Protein AF-A0A1T3W2A0-F1 (afdb_monomer)

Mean predicted aligned error: 4.75 Å

Organism: NCBI:txid1801

InterPro domains:
  IPR036271 Tetracyclin repressor-like, C-terminal domain superfamily [SSF48498] (3-117)

Solvent-accessible surface area (backbone atoms only — not comparable to full-atom values): 6534 Å² total; per-residue (Å²): 126,64,52,42,55,52,46,8,52,54,48,32,51,53,51,50,55,50,64,32,82,89,56,47,60,92,48,54,67,58,37,47,53,51,53,52,62,35,59,48,71,87,82,12,61,51,55,53,52,30,54,54,44,14,50,58,45,44,56,37,32,75,70,66,60,40,59,77,61,64,32,60,60,43,21,46,53,52,49,52,52,54,49,45,47,61,49,51,66,85,55,98,62,57,78,87,39,60,66,56,36,24,51,48,27,41,69,59,45,26,56,68,64,49,50,61,73,81,128

pLDDT: mean 87.04, std 8.46, range [41.84, 96.25]

Radius of gyration: 14.58 Å; Cα contacts (8 Å, |Δi|>4): 116; chains: 1; bounding box: 35×35×42 Å

Sequence (119 aa):
SDPREQVAEAFALCIDVVRQPPFHHVSAARRAELVAAFAEGAPSPLERGRDFIAEAIRVQAQRGEIPAADPRQQADALMHVIIGFYVTPTSPVNLADGDEVRAFARRYLSPILLSPATE

Secondary structure (DSSP, 8-state):
--HHHHHHHHHHHHHHHHHSTTT--S-HHHHHHHHHHHH-STT-HHHHHHHHHHHHHHHHHHTTSS----HHHHHHHHHHHHHHHHH----SS-TT-HHHHHHHIIIIIHHHHHS----

Nearest PDB structures (foldseek):
  3bqz-assembly1_A  TM=6.957E-01  e=6.308E-01  Staphylococcus aureus
  3br6-assembly1_A  TM=6.297E-01  e=8.656E-01  Staphylococcus aureus
  3bti-assembly2_E  TM=5.354E-01  e=5.109E-01  Staphylococcus aureus subsp. aureus Mu50
  1qvu-assembly2_D  TM=5.381E-01  e=1.014E+00  Staphylococcus aureus
  3br2-assembly1_B  TM=5.792E-01  e=1.630E+00  Staphylococcus aureus

Foldseek 3Di:
DQVLLVQLVVQLVLLVVCCDPPNNDPDLVVNVVVVVQQVDDVVGVLNVQLVVQLVVVVVCVVVVNFPDDRSSVLSVVSSVVSSCCNSPVPDPFPSVDSVSSSVCSSVPVCCVSRPDPDD

Structure (mmCIF, N/CA/C/O backbone):
data_AF-A0A1T3W2A0-F1
#
_entry.id   AF-A0A1T3W2A0-F1
#
loop_
_atom_site.group_PDB
_atom_site.id
_atom_site.type_symbol
_atom_site.label_atom_id
_atom_site.label_alt_id
_atom_site.label_comp_id
_atom_site.label_asym_id
_atom_site.label_entity_id
_atom_site.label_seq_id
_atom_site.pdbx_PDB_ins_code
_atom_site.Cartn_x
_atom_site.Cartn_y
_atom_site.Cartn_z
_atom_site.occupancy
_atom_site.B_iso_or_equiv
_atom_site.auth_seq_id
_atom_site.auth_comp_id
_atom_site.auth_asym_id
_atom_site.auth_atom_id
_atom_site.pdbx_PDB_model_num
ATOM 1 N N . SER A 1 1 ? -18.420 1.787 6.780 1.00 63.03 1 SER A N 1
ATOM 2 C CA . SER A 1 1 ? -18.018 0.598 5.993 1.00 63.03 1 SER A CA 1
ATOM 3 C C . SER A 1 1 ? -17.091 -0.248 6.855 1.00 63.03 1 SER A C 1
ATOM 5 O O . SER A 1 1 ? -16.487 0.335 7.745 1.00 63.03 1 SER A O 1
ATOM 7 N N . ASP A 1 2 ? -16.964 -1.567 6.660 1.00 84.31 2 ASP A N 1
ATOM 8 C CA . ASP A 1 2 ? -15.988 -2.372 7.429 1.00 84.31 2 ASP A CA 1
ATOM 9 C C . ASP A 1 2 ? -14.559 -1.856 7.149 1.00 84.31 2 ASP A C 1
ATOM 11 O O . ASP A 1 2 ? -14.143 -1.846 5.991 1.00 84.31 2 ASP A O 1
ATOM 15 N N . PRO A 1 3 ? -13.797 -1.396 8.154 1.00 79.88 3 PRO A N 1
ATOM 16 C CA . PRO A 1 3 ? -12.462 -0.848 7.929 1.00 79.88 3 PRO A CA 1
ATOM 17 C C . PRO A 1 3 ? -11.447 -1.861 7.399 1.00 79.88 3 PRO A C 1
ATOM 19 O O . PRO A 1 3 ? -10.511 -1.481 6.696 1.00 79.88 3 PRO A O 1
ATOM 22 N N . ARG A 1 4 ? -11.622 -3.159 7.686 1.00 84.44 4 ARG A N 1
ATOM 23 C CA . ARG A 1 4 ? -10.764 -4.194 7.086 1.00 84.44 4 ARG A CA 1
ATOM 24 C C . ARG A 1 4 ? -10.984 -4.264 5.582 1.00 84.44 4 ARG A C 1
ATOM 26 O O . ARG A 1 4 ? -10.023 -4.422 4.836 1.00 84.44 4 ARG A O 1
ATOM 33 N N . GLU A 1 5 ? -12.233 -4.101 5.152 1.00 87.75 5 GLU A N 1
ATOM 34 C CA . GLU A 1 5 ? -12.584 -4.006 3.737 1.00 87.75 5 GLU A CA 1
ATOM 35 C C . GLU A 1 5 ? -11.977 -2.755 3.103 1.00 87.75 5 GLU A C 1
ATOM 37 O O . GLU A 1 5 ? -11.385 -2.834 2.036 1.00 87.75 5 GLU A O 1
ATOM 42 N N . GLN A 1 6 ? -12.037 -1.612 3.792 1.00 82.75 6 GLN A N 1
ATOM 43 C CA . GLN A 1 6 ? -11.437 -0.368 3.296 1.00 82.75 6 GLN A CA 1
ATOM 44 C C . GLN A 1 6 ? -9.924 -0.510 3.073 1.00 82.75 6 GLN A C 1
ATOM 46 O O . GLN A 1 6 ? -9.416 -0.095 2.033 1.00 82.75 6 GLN A O 1
ATOM 51 N N . VAL A 1 7 ? -9.206 -1.143 4.010 1.00 84.44 7 VAL A N 1
ATOM 52 C CA . VAL A 1 7 ? -7.777 -1.460 3.845 1.00 84.44 7 VAL A CA 1
ATOM 53 C C . VAL A 1 7 ? -7.551 -2.399 2.660 1.00 84.44 7 VAL A C 1
ATOM 55 O O . VAL A 1 7 ? -6.618 -2.187 1.887 1.00 84.44 7 VAL A O 1
ATOM 58 N N . ALA A 1 8 ? -8.391 -3.425 2.506 1.00 90.62 8 ALA A N 1
ATOM 59 C CA . ALA A 1 8 ? -8.264 -4.386 1.419 1.00 90.62 8 ALA A CA 1
ATOM 60 C C . ALA A 1 8 ? -8.458 -3.738 0.041 1.00 90.62 8 ALA A C 1
ATOM 62 O O . ALA A 1 8 ? -7.645 -3.963 -0.853 1.00 90.62 8 ALA A O 1
ATOM 63 N N . GLU A 1 9 ? -9.476 -2.890 -0.107 1.00 90.00 9 GLU A N 1
ATOM 64 C CA . GLU A 1 9 ? -9.740 -2.157 -1.347 1.00 90.00 9 GLU A CA 1
ATOM 65 C C . GLU A 1 9 ? -8.643 -1.137 -1.658 1.00 90.00 9 GLU A C 1
ATOM 67 O O . GLU A 1 9 ? -8.161 -1.073 -2.788 1.00 90.00 9 GLU A O 1
ATOM 72 N N . ALA A 1 10 ? -8.192 -0.370 -0.658 1.00 85.50 10 ALA A N 1
ATOM 73 C CA . ALA A 1 10 ? -7.112 0.595 -0.846 1.00 85.50 10 ALA A CA 1
ATOM 74 C C . ALA A 1 10 ? -5.811 -0.097 -1.278 1.00 85.50 10 ALA A C 1
ATOM 76 O O . ALA A 1 10 ? -5.148 0.348 -2.214 1.00 85.50 10 ALA A O 1
ATOM 77 N N . PHE A 1 11 ? -5.468 -1.217 -0.638 1.00 90.19 11 PHE A N 1
ATOM 78 C CA . PHE A 1 11 ? -4.294 -1.996 -1.008 1.00 90.19 11 PHE A CA 1
ATOM 79 C C . PHE A 1 11 ? -4.413 -2.570 -2.424 1.00 90.19 11 PHE A C 1
ATOM 81 O O . PHE A 1 11 ? -3.479 -2.431 -3.213 1.00 90.19 11 PHE A O 1
ATOM 88 N N . ALA A 1 12 ? -5.558 -3.163 -2.773 1.00 92.69 12 ALA A N 1
ATOM 89 C CA . ALA A 1 12 ? -5.791 -3.707 -4.109 1.00 92.69 12 ALA A CA 1
ATOM 90 C C 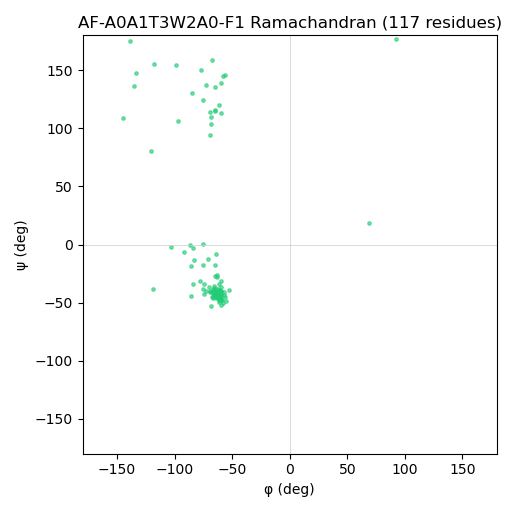. ALA A 1 12 ? 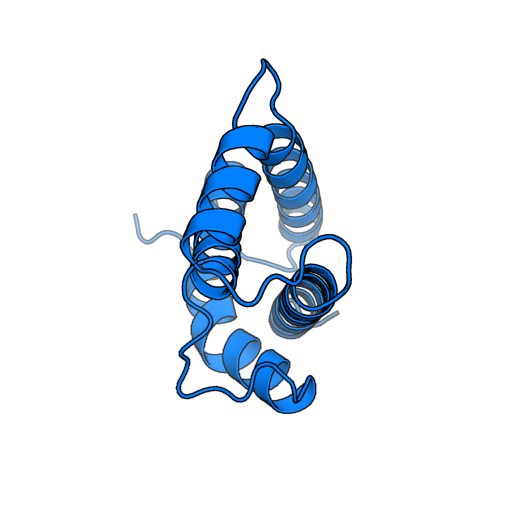-5.690 -2.632 -5.197 1.00 92.69 12 ALA A C 1
ATOM 92 O O . ALA A 1 12 ? -5.048 -2.863 -6.221 1.00 92.69 12 ALA A O 1
ATOM 93 N N . LEU A 1 13 ? -6.234 -1.438 -4.944 1.00 91.12 13 LEU A N 1
ATOM 94 C CA . LEU A 1 13 ? -6.097 -0.292 -5.839 1.00 91.12 13 LEU A CA 1
ATOM 95 C C . LEU A 1 13 ? -4.628 0.108 -6.026 1.00 91.12 13 LEU A C 1
ATOM 97 O O . LEU A 1 13 ? -4.188 0.315 -7.153 1.00 91.12 13 LEU A O 1
ATOM 101 N N . CYS A 1 14 ? -3.846 0.189 -4.946 1.00 89.62 14 CYS A N 1
ATOM 102 C CA . CYS A 1 14 ? -2.421 0.505 -5.042 1.00 89.62 14 CYS A CA 1
ATOM 103 C C . CYS A 1 14 ? -1.644 -0.554 -5.836 1.00 89.62 14 CYS A C 1
ATOM 105 O O . CYS A 1 14 ? -0.806 -0.193 -6.661 1.00 89.62 14 CYS A O 1
ATOM 107 N N . ILE A 1 15 ? -1.929 -1.843 -5.617 1.00 92.00 15 ILE A N 1
ATOM 108 C CA . ILE A 1 15 ? -1.303 -2.941 -6.364 1.00 92.00 15 ILE A CA 1
ATOM 109 C C . ILE A 1 15 ? -1.664 -2.875 -7.848 1.00 92.00 15 ILE A C 1
ATOM 111 O O . ILE A 1 15 ? -0.776 -3.026 -8.685 1.00 92.00 15 ILE A O 1
ATOM 115 N N . ASP A 1 16 ? -2.925 -2.612 -8.190 1.00 92.19 16 ASP A N 1
ATOM 116 C CA . ASP A 1 16 ? -3.324 -2.444 -9.587 1.00 92.19 16 ASP A CA 1
ATOM 117 C C . ASP A 1 16 ? -2.581 -1.266 -10.235 1.00 92.19 16 ASP A C 1
ATOM 119 O O . ASP A 1 16 ? -1.937 -1.442 -11.267 1.00 92.19 16 ASP A O 1
ATOM 123 N N . VAL A 1 17 ? -2.535 -0.101 -9.577 1.00 90.12 17 VAL A N 1
ATOM 124 C CA . VAL A 1 17 ? -1.829 1.090 -10.087 1.00 90.12 17 VAL A CA 1
ATOM 125 C C . VAL A 1 17 ? -0.360 0.800 -10.401 1.00 90.12 17 VAL A C 1
ATOM 127 O O . VAL A 1 17 ? 0.108 1.130 -11.492 1.00 90.12 17 VAL A O 1
ATOM 130 N N . VAL A 1 18 ? 0.383 0.159 -9.490 1.00 88.88 18 VAL A N 1
ATOM 131 C CA . VAL A 1 18 ? 1.817 -0.112 -9.714 1.00 88.88 18 VAL A CA 1
ATOM 132 C C . VAL A 1 18 ? 2.074 -1.189 -10.776 1.00 88.88 18 VAL A C 1
ATOM 134 O O . VAL A 1 18 ? 3.202 -1.340 -11.252 1.00 88.88 18 VAL A O 1
ATOM 137 N N . ARG A 1 19 ? 1.032 -1.928 -11.172 1.00 89.25 19 ARG A N 1
ATOM 138 C CA . ARG A 1 19 ? 1.060 -2.916 -12.255 1.00 89.25 19 ARG A CA 1
ATOM 139 C C . ARG A 1 19 ? 0.677 -2.343 -13.618 1.00 89.25 19 ARG A C 1
ATOM 141 O O . ARG A 1 19 ? 0.840 -3.050 -14.612 1.00 89.25 19 ARG A O 1
ATOM 148 N N . GLN A 1 20 ? 0.230 -1.091 -13.694 1.00 89.94 20 GLN A N 1
ATOM 149 C CA . GLN A 1 20 ? -0.061 -0.407 -14.956 1.00 89.94 20 GLN A CA 1
ATOM 150 C C . GLN A 1 20 ? 1.098 0.514 -15.386 1.00 89.94 20 GLN A C 1
ATOM 152 O O . GLN A 1 20 ? 1.878 0.985 -14.550 1.00 89.94 20 GLN A O 1
ATOM 157 N N . PRO A 1 21 ? 1.256 0.812 -16.689 1.00 87.69 21 PRO A N 1
ATOM 158 C CA . PRO A 1 21 ? 2.145 1.880 -17.140 1.00 87.69 21 PRO A CA 1
ATOM 159 C C . PRO A 1 21 ? 1.755 3.239 -16.520 1.00 87.69 21 PRO A C 1
ATOM 161 O O . PRO A 1 21 ? 0.566 3.509 -16.362 1.00 87.69 21 PRO A O 1
ATOM 164 N N . PRO A 1 22 ? 2.717 4.126 -16.203 1.00 87.88 22 PRO A N 1
ATOM 165 C CA . PRO A 1 22 ? 4.158 4.005 -16.437 1.00 87.88 22 PRO A CA 1
ATOM 166 C C . PRO A 1 22 ? 4.922 3.263 -15.327 1.00 87.88 22 PRO A C 1
ATOM 168 O O . PRO A 1 22 ? 6.133 3.121 -15.445 1.00 87.88 22 PRO A O 1
ATOM 171 N N . PHE A 1 23 ? 4.251 2.809 -14.265 1.00 86.69 23 PHE A N 1
ATOM 172 C CA . PHE A 1 23 ? 4.890 2.179 -13.104 1.00 86.69 23 PHE A CA 1
ATOM 173 C C . PHE A 1 23 ? 5.359 0.753 -13.402 1.00 86.69 23 PHE A C 1
ATOM 175 O O . PHE A 1 23 ? 6.397 0.311 -12.916 1.00 86.69 23 PHE A O 1
ATOM 182 N N . HIS A 1 24 ? 4.627 0.027 -14.243 1.00 86.62 24 HIS A N 1
ATOM 183 C CA . HIS A 1 24 ? 4.980 -1.342 -14.578 1.00 86.62 24 HIS A CA 1
ATOM 184 C C . HIS A 1 24 ? 6.311 -1.438 -15.338 1.00 86.62 24 HIS A C 1
ATOM 186 O O . HIS A 1 24 ? 6.435 -1.033 -16.499 1.00 86.62 24 HIS A O 1
ATOM 192 N N . HIS A 1 25 ? 7.293 -2.080 -14.708 1.00 86.62 25 HIS A N 1
ATOM 193 C CA . HIS A 1 25 ? 8.588 -2.379 -15.306 1.00 86.62 25 HIS A CA 1
ATOM 194 C C . HIS A 1 25 ? 9.013 -3.815 -15.000 1.00 86.62 25 HIS A C 1
ATOM 196 O O . HIS A 1 25 ? 8.953 -4.257 -13.855 1.00 86.62 25 HIS A O 1
ATOM 202 N N . VAL A 1 26 ? 9.530 -4.527 -16.007 1.00 84.62 26 VAL A N 1
ATOM 203 C CA . VAL A 1 26 ? 10.068 -5.893 -15.841 1.00 84.62 26 VAL A CA 1
ATOM 204 C C . VAL A 1 26 ? 11.381 -5.881 -15.042 1.00 84.62 26 VAL A C 1
ATOM 206 O O . VAL A 1 26 ? 11.619 -6.751 -14.205 1.00 84.62 26 VAL A O 1
ATOM 209 N N . SER A 1 27 ? 12.218 -4.857 -15.241 1.00 90.38 27 SER A N 1
ATOM 210 C CA . SER A 1 27 ? 13.517 -4.715 -14.571 1.00 90.38 27 SER A CA 1
ATOM 211 C C . SER A 1 27 ? 13.376 -4.278 -13.110 1.00 90.38 27 SER A C 1
ATOM 213 O O . SER A 1 27 ? 12.822 -3.216 -12.828 1.00 90.38 27 SER A O 1
ATOM 215 N N . ALA A 1 28 ? 13.948 -5.059 -12.187 1.00 89.31 28 ALA A N 1
ATOM 216 C CA . ALA A 1 28 ? 14.030 -4.699 -10.769 1.00 89.31 28 ALA A CA 1
ATOM 217 C C . ALA A 1 28 ? 14.836 -3.412 -10.540 1.00 89.31 28 ALA A C 1
ATOM 219 O O . ALA A 1 28 ? 14.419 -2.566 -9.753 1.00 89.31 28 ALA A O 1
ATOM 220 N N . ALA A 1 29 ? 15.933 -3.227 -11.283 1.00 91.44 29 ALA A N 1
ATOM 221 C CA . ALA A 1 29 ? 16.730 -2.004 -11.225 1.00 91.44 29 ALA A CA 1
ATOM 222 C C . ALA A 1 29 ? 15.893 -0.779 -11.615 1.00 91.44 29 ALA A C 1
ATOM 224 O O . ALA A 1 29 ? 15.906 0.226 -10.913 1.00 91.44 29 ALA A O 1
ATOM 225 N N . ARG A 1 30 ? 15.069 -0.895 -12.667 1.00 91.88 30 ARG A N 1
ATOM 226 C CA . ARG A 1 30 ? 14.224 0.218 -13.109 1.00 91.88 30 ARG A CA 1
ATOM 227 C C . ARG A 1 30 ? 13.136 0.573 -12.095 1.00 91.88 30 ARG A C 1
ATOM 229 O O . ARG A 1 30 ? 12.846 1.748 -11.895 1.00 91.88 30 ARG A O 1
ATOM 236 N N . ARG A 1 31 ? 12.544 -0.431 -11.440 1.00 92.94 31 ARG A N 1
ATOM 237 C CA . ARG A 1 31 ? 11.580 -0.192 -10.355 1.00 92.94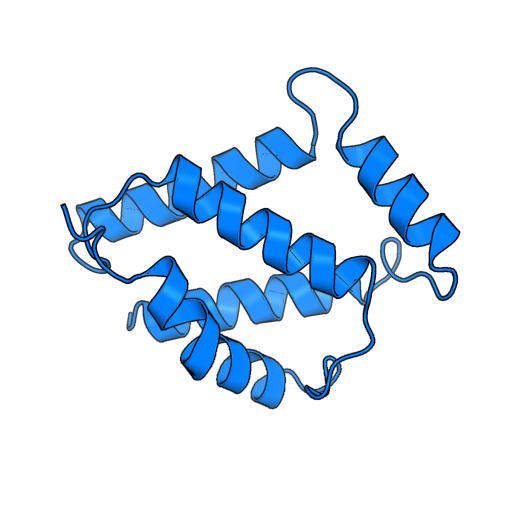 31 ARG A CA 1
ATOM 238 C C . ARG A 1 31 ? 12.241 0.526 -9.180 1.00 92.94 31 ARG A C 1
ATOM 240 O O . ARG A 1 31 ? 11.678 1.497 -8.687 1.00 92.94 31 ARG A O 1
ATOM 247 N N . ALA A 1 32 ? 13.445 0.108 -8.787 1.00 92.12 32 ALA A N 1
ATOM 248 C CA . ALA A 1 32 ? 14.213 0.758 -7.726 1.00 92.12 32 ALA A CA 1
ATOM 249 C C . ALA A 1 32 ? 14.597 2.209 -8.072 1.00 92.12 32 ALA A C 1
ATOM 251 O O . ALA A 1 32 ? 14.411 3.095 -7.243 1.00 92.12 32 ALA A O 1
ATOM 252 N N . GLU A 1 33 ? 15.052 2.473 -9.301 1.00 93.94 33 GLU A N 1
ATOM 253 C CA . GLU A 1 33 ? 15.310 3.835 -9.794 1.00 93.94 33 GLU A CA 1
ATOM 254 C C . GLU A 1 33 ? 14.065 4.722 -9.704 1.00 93.94 33 GLU A C 1
ATOM 256 O O . GLU A 1 33 ? 14.159 5.880 -9.307 1.00 93.94 33 GLU A O 1
ATOM 261 N N . LEU A 1 34 ? 12.887 4.186 -10.042 1.00 93.19 34 LEU A N 1
ATOM 262 C CA . LEU A 1 34 ? 11.646 4.950 -9.959 1.00 93.19 34 LEU A CA 1
ATOM 263 C C . LEU A 1 34 ? 11.267 5.272 -8.507 1.00 93.19 34 LEU A C 1
ATOM 265 O O . LEU A 1 34 ? 10.853 6.393 -8.224 1.00 93.19 34 LEU A O 1
ATOM 269 N N . VAL A 1 35 ? 11.432 4.319 -7.581 1.00 93.50 35 VAL A N 1
ATOM 270 C CA . VAL A 1 35 ? 11.232 4.576 -6.143 1.00 93.50 35 VAL A CA 1
ATOM 271 C C . VAL A 1 35 ? 12.190 5.660 -5.656 1.00 93.50 35 VAL A C 1
ATOM 273 O O . VAL A 1 35 ? 11.750 6.574 -4.964 1.00 93.50 35 VAL A O 1
ATOM 276 N N . ALA A 1 36 ? 13.466 5.593 -6.047 1.00 94.12 36 ALA A N 1
ATOM 277 C CA . ALA A 1 36 ? 14.454 6.608 -5.697 1.00 94.12 36 ALA A CA 1
ATOM 278 C C . ALA A 1 36 ? 14.036 7.994 -6.213 1.00 94.12 36 ALA A C 1
ATOM 280 O O . ALA A 1 36 ? 13.977 8.935 -5.428 1.00 94.12 36 ALA A O 1
ATOM 281 N N . ALA A 1 37 ? 13.619 8.095 -7.478 1.00 93.75 37 ALA A N 1
ATOM 282 C CA . ALA A 1 37 ? 13.134 9.347 -8.056 1.00 93.75 37 ALA A CA 1
ATOM 283 C C . ALA A 1 37 ? 11.908 9.915 -7.313 1.00 93.75 37 ALA A C 1
ATOM 285 O O . ALA A 1 37 ? 11.792 11.126 -7.140 1.00 93.75 37 ALA A O 1
ATOM 286 N N . PHE A 1 38 ? 10.995 9.062 -6.834 1.00 92.38 38 PHE A N 1
ATOM 287 C CA . PHE A 1 38 ? 9.847 9.505 -6.035 1.00 92.38 38 PHE A CA 1
ATOM 288 C C . PHE A 1 38 ? 10.196 9.875 -4.586 1.00 92.38 38 PHE A C 1
ATOM 290 O O . PHE A 1 38 ? 9.395 10.546 -3.931 1.00 92.38 38 PHE A O 1
ATOM 297 N N . ALA A 1 39 ? 11.353 9.447 -4.081 1.00 93.44 39 ALA A N 1
ATOM 298 C CA . ALA A 1 39 ? 11.853 9.814 -2.760 1.00 93.44 39 ALA A CA 1
ATOM 299 C C . ALA A 1 39 ? 12.585 11.170 -2.754 1.00 93.44 39 ALA A C 1
ATOM 301 O O . ALA A 1 39 ? 12.825 11.726 -1.685 1.00 93.44 39 ALA A O 1
ATOM 302 N N . GLU A 1 40 ? 12.930 11.714 -3.922 1.00 94.81 40 GLU A N 1
ATOM 303 C CA . GLU A 1 40 ? 13.642 12.986 -4.048 1.0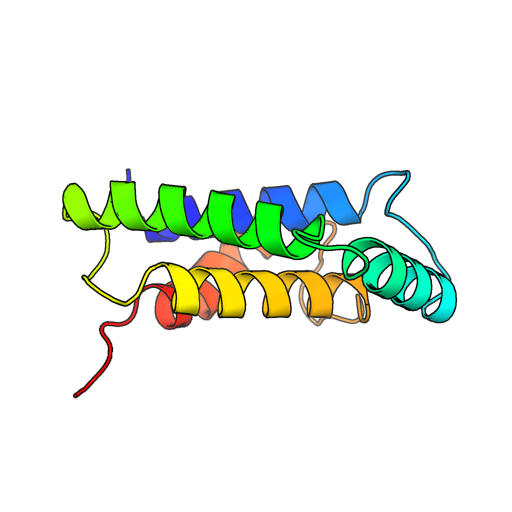0 94.81 40 GLU A CA 1
ATOM 304 C C . GLU A 1 40 ? 12.736 14.215 -3.829 1.00 94.81 40 GLU A C 1
ATOM 306 O O . GLU A 1 40 ? 11.542 14.223 -4.146 1.00 94.81 40 GLU A O 1
ATOM 311 N N . GLY A 1 41 ? 13.335 15.299 -3.320 1.00 93.81 41 GLY A N 1
ATOM 312 C CA . GLY A 1 41 ? 12.671 16.581 -3.061 1.00 93.81 41 GLY A CA 1
ATOM 313 C C . GLY A 1 41 ? 12.111 16.734 -1.641 1.00 93.81 41 GLY A C 1
ATOM 314 O O . GLY A 1 41 ? 12.193 15.825 -0.823 1.00 93.81 41 GLY A O 1
ATOM 315 N N . ALA A 1 42 ? 11.560 17.918 -1.345 1.00 90.31 42 ALA A N 1
ATOM 316 C CA . ALA A 1 42 ? 10.952 18.239 -0.051 1.00 90.31 42 ALA A CA 1
ATOM 317 C C . ALA A 1 42 ? 9.726 19.173 -0.227 1.00 90.31 42 ALA A C 1
ATOM 319 O O . ALA A 1 42 ? 9.907 20.345 -0.570 1.00 90.31 42 ALA A O 1
ATOM 320 N N . PRO A 1 43 ? 8.481 18.694 -0.018 1.00 88.81 43 PRO A N 1
ATOM 321 C CA . PRO A 1 43 ? 8.126 17.298 0.231 1.00 88.81 43 PRO A CA 1
ATOM 322 C C . PRO A 1 43 ? 8.247 16.447 -1.042 1.00 88.81 43 PRO A C 1
ATOM 324 O O . PRO A 1 43 ? 7.811 16.863 -2.128 1.00 88.81 43 PRO A O 1
ATOM 327 N N . SER A 1 44 ? 8.807 15.249 -0.914 1.00 95.44 44 SER A N 1
ATOM 328 C CA . SER A 1 44 ? 8.875 14.282 -2.010 1.00 95.44 44 SER A CA 1
ATOM 329 C C . SER A 1 44 ? 7.476 13.761 -2.383 1.00 95.44 44 SER A C 1
ATOM 331 O O . SER A 1 44 ? 6.527 13.851 -1.591 1.00 95.44 44 SER A O 1
ATOM 333 N N . PRO A 1 45 ? 7.283 13.227 -3.599 1.00 92.75 45 PRO A N 1
ATOM 334 C CA . PRO A 1 45 ? 6.053 12.524 -3.955 1.00 92.75 45 PRO A CA 1
ATOM 335 C C . PRO A 1 45 ? 5.667 11.401 -2.980 1.00 92.75 45 PRO A C 1
ATOM 337 O O . PRO A 1 45 ? 4.485 11.280 -2.652 1.00 92.75 45 PRO A O 1
ATOM 340 N N . LEU A 1 46 ? 6.633 10.620 -2.471 1.00 91.88 46 LEU A N 1
ATOM 341 C CA . LEU A 1 46 ? 6.353 9.584 -1.466 1.00 91.88 46 LEU A CA 1
ATOM 342 C C . LEU A 1 46 ? 5.849 10.184 -0.150 1.00 91.88 46 LEU A C 1
ATOM 344 O O . LEU A 1 46 ? 4.898 9.662 0.429 1.00 91.88 46 LEU A O 1
ATOM 348 N N . GLU A 1 47 ? 6.429 11.298 0.303 1.00 93.88 47 GLU A N 1
ATOM 349 C CA . GLU A 1 47 ? 5.962 11.985 1.511 1.00 93.88 47 GLU A CA 1
ATOM 350 C C . GLU A 1 47 ? 4.528 12.490 1.355 1.00 93.88 47 GLU A C 1
ATOM 352 O O . GLU A 1 47 ? 3.714 12.300 2.256 1.00 93.88 47 GLU A O 1
ATOM 357 N N . ARG A 1 48 ? 4.184 13.055 0.191 1.00 93.12 48 ARG A N 1
ATOM 358 C CA . ARG A 1 48 ? 2.804 13.476 -0.099 1.00 93.12 48 ARG A CA 1
ATOM 359 C C . ARG A 1 48 ? 1.837 12.296 -0.128 1.00 93.12 48 ARG A C 1
ATOM 361 O O . ARG A 1 48 ? 0.729 12.415 0.387 1.00 93.12 48 ARG A O 1
ATOM 368 N N . GLY A 1 49 ? 2.249 11.167 -0.707 1.00 89.00 49 GLY A N 1
ATOM 369 C CA . GLY A 1 49 ? 1.463 9.932 -0.705 1.00 89.00 49 GLY A CA 1
ATOM 370 C C . GLY A 1 49 ? 1.205 9.415 0.712 1.00 89.00 49 GLY A C 1
ATOM 371 O O . GLY A 1 49 ? 0.063 9.118 1.061 1.00 89.00 49 GLY A O 1
ATOM 372 N N . ARG A 1 50 ? 2.239 9.390 1.563 1.00 91.12 50 ARG A N 1
ATOM 373 C CA . ARG A 1 50 ? 2.106 9.037 2.984 1.00 91.12 50 ARG A CA 1
ATOM 374 C C . ARG A 1 50 ? 1.148 9.983 3.704 1.00 91.12 50 ARG A C 1
ATOM 376 O O . ARG A 1 50 ? 0.272 9.513 4.420 1.00 91.12 50 ARG A O 1
ATOM 383 N N . ASP A 1 51 ? 1.295 11.292 3.523 1.00 92.44 51 ASP A N 1
ATOM 384 C CA . ASP A 1 51 ? 0.458 12.277 4.215 1.00 92.44 51 ASP A CA 1
ATOM 385 C C . ASP A 1 51 ? -1.015 12.175 3.770 1.00 92.44 51 ASP A C 1
ATOM 387 O O . ASP A 1 51 ? -1.920 12.278 4.597 1.00 92.44 51 ASP A O 1
ATOM 391 N N . PHE A 1 52 ? -1.265 11.869 2.491 1.00 88.25 52 PHE A N 1
ATOM 392 C CA . PHE A 1 52 ? -2.603 11.558 1.979 1.00 88.25 52 PHE A CA 1
ATOM 393 C C . PHE A 1 52 ? -3.217 10.321 2.656 1.00 88.25 52 PHE A C 1
ATOM 395 O O . PHE A 1 52 ? -4.367 10.358 3.096 1.00 88.25 52 PHE A O 1
ATOM 402 N N . ILE A 1 53 ? -2.450 9.233 2.786 1.00 85.56 53 ILE A N 1
ATOM 403 C CA . ILE A 1 53 ? -2.901 8.013 3.473 1.00 85.56 53 ILE A CA 1
ATOM 404 C C . ILE A 1 53 ? -3.143 8.291 4.964 1.00 85.56 53 ILE A C 1
ATOM 406 O O . ILE A 1 53 ? -4.164 7.871 5.508 1.00 85.56 53 ILE A O 1
ATOM 410 N N . ALA A 1 54 ? -2.246 9.030 5.621 1.00 89.94 54 ALA A N 1
ATOM 411 C CA . ALA A 1 54 ? -2.361 9.376 7.037 1.00 89.94 54 ALA A CA 1
ATOM 412 C C . ALA A 1 54 ? -3.641 10.173 7.321 1.00 89.94 54 ALA A C 1
ATOM 414 O O . ALA A 1 54 ? -4.323 9.919 8.312 1.00 89.94 54 ALA A O 1
ATOM 415 N N . GLU A 1 55 ? -4.009 11.091 6.428 1.00 89.25 55 GLU A N 1
ATOM 416 C CA . GLU A 1 55 ? -5.252 11.852 6.534 1.00 89.25 55 GLU A CA 1
ATOM 417 C C . GLU A 1 55 ? -6.493 10.955 6.398 1.00 89.25 55 GLU A C 1
ATOM 419 O O . GLU A 1 55 ? -7.424 11.053 7.201 1.00 89.25 55 GLU A O 1
ATOM 424 N N . ALA A 1 56 ? -6.492 10.019 5.444 1.00 83.12 56 ALA A N 1
ATOM 425 C CA . ALA A 1 56 ? -7.579 9.053 5.288 1.00 83.12 56 ALA A CA 1
ATOM 426 C C . ALA A 1 56 ? -7.739 8.142 6.521 1.00 83.12 56 ALA A C 1
ATOM 428 O O . ALA A 1 56 ? -8.862 7.839 6.936 1.00 83.12 56 ALA A O 1
ATOM 429 N N . ILE A 1 57 ? -6.627 7.727 7.134 1.00 84.12 57 ILE A N 1
ATOM 430 C CA . ILE A 1 57 ? -6.607 6.949 8.381 1.00 84.12 57 ILE A CA 1
ATOM 431 C C . ILE A 1 57 ? -7.142 7.794 9.545 1.00 84.12 57 ILE A C 1
ATOM 433 O O . ILE A 1 57 ? -8.019 7.348 10.284 1.00 84.12 57 ILE A O 1
ATOM 437 N N . ARG A 1 58 ? -6.688 9.048 9.676 1.00 88.25 58 ARG A N 1
ATOM 438 C CA . ARG A 1 58 ? -7.143 9.983 10.717 1.00 88.25 58 ARG A CA 1
ATOM 439 C C . ARG A 1 58 ? -8.659 10.181 10.676 1.00 88.25 58 ARG A C 1
ATOM 441 O O . ARG A 1 58 ? -9.306 10.142 11.722 1.00 88.25 58 ARG A O 1
ATOM 448 N N . VAL A 1 59 ? -9.232 10.367 9.485 1.00 86.06 59 VAL A N 1
ATOM 449 C CA . VAL A 1 59 ? -10.685 10.522 9.300 1.00 86.06 59 VAL A CA 1
ATOM 450 C C . VAL A 1 59 ? -11.447 9.272 9.755 1.00 86.06 59 VAL A C 1
ATOM 452 O O . VAL A 1 59 ? -12.468 9.402 10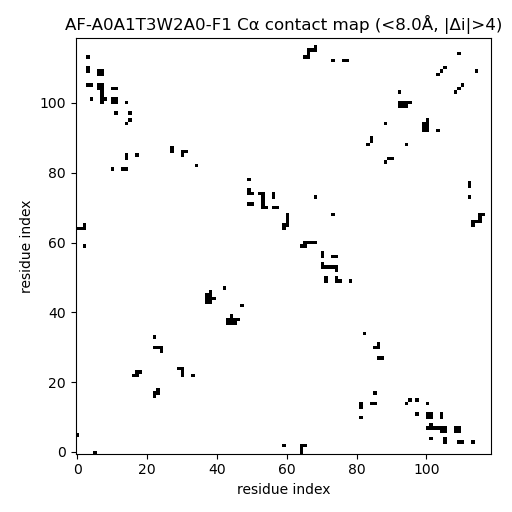.430 1.00 86.06 59 VAL A O 1
ATOM 455 N N . GLN A 1 60 ? -10.955 8.071 9.439 1.00 82.94 60 GL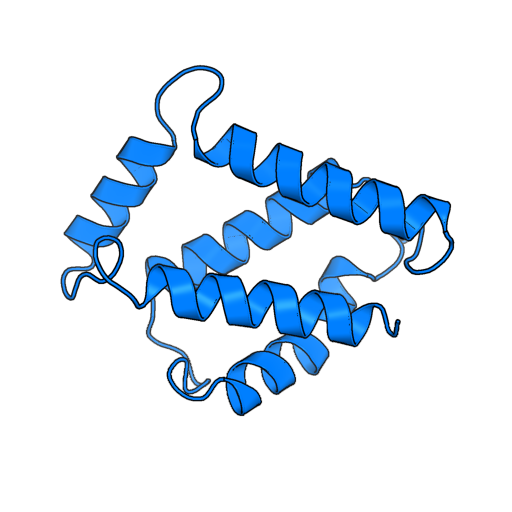N A N 1
ATOM 456 C CA . GLN A 1 60 ? -11.571 6.815 9.888 1.00 82.94 60 GLN A CA 1
ATOM 457 C C . GLN A 1 60 ? -11.479 6.640 11.412 1.00 82.94 60 GLN A C 1
ATOM 459 O O . GLN A 1 60 ? -12.465 6.268 12.051 1.00 82.94 60 GLN A O 1
ATOM 464 N N . ALA A 1 61 ? -10.333 6.969 12.016 1.00 85.25 61 ALA A N 1
ATOM 465 C CA . ALA A 1 61 ? -10.144 6.893 13.465 1.00 85.25 61 ALA A CA 1
ATOM 466 C C . ALA A 1 61 ? -11.090 7.848 14.215 1.00 85.25 61 ALA A C 1
ATOM 468 O O . ALA A 1 61 ? -11.716 7.462 15.200 1.00 85.25 61 ALA A O 1
ATOM 469 N N . GLN A 1 62 ? -11.283 9.074 13.712 1.00 87.38 62 GLN A N 1
ATOM 470 C CA . GLN A 1 62 ? -12.217 10.048 14.299 1.00 87.38 62 GLN A CA 1
ATOM 471 C C . GLN A 1 62 ? -13.681 9.601 14.260 1.00 87.38 62 GLN A C 1
ATOM 473 O O . GLN A 1 62 ? -14.475 10.023 15.098 1.00 87.38 62 GLN A O 1
ATOM 478 N N . ARG A 1 63 ? -14.043 8.746 13.301 1.00 85.50 63 ARG A N 1
ATOM 479 C CA . ARG A 1 63 ? -15.379 8.142 13.198 1.00 85.50 63 ARG A CA 1
ATOM 480 C C . ARG A 1 63 ? -15.541 6.892 14.066 1.00 85.50 63 ARG A C 1
ATOM 482 O O . ARG A 1 63 ? -16.629 6.325 14.096 1.00 85.50 63 ARG A O 1
ATOM 489 N N . GLY A 1 64 ? -14.483 6.457 14.753 1.00 82.62 64 GLY A N 1
ATOM 490 C CA . GLY A 1 64 ? -14.467 5.211 15.518 1.00 82.62 64 GLY A CA 1
ATOM 491 C C . GLY A 1 64 ? -14.508 3.959 14.639 1.00 82.62 64 GLY A C 1
ATOM 492 O O . GLY A 1 64 ? -14.870 2.891 15.123 1.00 82.62 64 GLY A O 1
ATOM 493 N N . GLU A 1 65 ? -14.173 4.082 13.350 1.00 81.50 65 GLU A N 1
ATOM 494 C CA . GLU A 1 65 ? -14.156 2.949 12.423 1.00 81.50 65 GLU A CA 1
ATOM 495 C C . GLU A 1 65 ? -12.932 2.063 12.700 1.00 81.50 65 GLU A C 1
ATOM 497 O O . GLU A 1 65 ? -13.055 0.844 12.774 1.00 81.50 65 GLU A O 1
ATOM 502 N N . ILE A 1 66 ? -11.765 2.665 12.936 1.00 80.38 66 ILE A N 1
ATOM 503 C CA . ILE A 1 66 ? -10.517 1.961 13.266 1.00 80.38 66 ILE A CA 1
ATOM 504 C C . ILE A 1 66 ? -10.007 2.360 14.654 1.00 80.38 66 ILE A C 1
ATOM 506 O O . ILE A 1 66 ? -10.314 3.467 15.107 1.00 80.38 66 ILE A O 1
ATOM 510 N N . PRO A 1 67 ? -9.213 1.506 15.332 1.00 79.75 67 PRO A N 1
ATOM 511 C CA . PRO A 1 67 ? -8.584 1.875 16.596 1.00 79.75 67 PRO A CA 1
ATOM 512 C C . PRO A 1 67 ? -7.726 3.133 16.470 1.00 79.75 67 PRO A C 1
ATOM 514 O O . PRO A 1 67 ? -7.085 3.368 15.445 1.00 79.75 67 PRO A O 1
ATOM 517 N N . ALA A 1 68 ? -7.704 3.931 17.537 1.00 70.44 68 ALA A N 1
ATOM 518 C CA . ALA A 1 68 ? -6.834 5.091 17.616 1.00 70.44 68 ALA A CA 1
ATOM 519 C C . ALA A 1 68 ? -5.371 4.628 17.721 1.00 70.44 68 ALA A C 1
ATOM 521 O O . ALA A 1 68 ? -4.969 4.021 18.709 1.00 70.44 68 ALA A O 1
ATOM 522 N N . ALA A 1 69 ? -4.592 4.924 16.689 1.00 77.50 69 ALA A N 1
ATOM 523 C CA . ALA A 1 69 ? -3.141 4.803 16.642 1.00 77.50 69 ALA A CA 1
ATOM 524 C C . ALA A 1 69 ? -2.582 6.038 15.914 1.00 77.50 69 ALA A C 1
ATOM 526 O O . ALA A 1 69 ? -3.360 6.871 15.445 1.00 77.50 69 ALA A O 1
ATOM 527 N N . ASP A 1 70 ? -1.256 6.188 15.838 1.00 86.75 70 ASP A N 1
ATOM 528 C CA . ASP A 1 70 ? -0.631 7.281 15.082 1.00 86.75 70 ASP A CA 1
ATOM 529 C C . ASP A 1 70 ? -0.865 7.082 13.567 1.00 86.75 70 ASP A C 1
ATOM 531 O O . ASP A 1 70 ? -0.245 6.193 12.964 1.00 86.75 70 ASP A O 1
ATOM 535 N N . PRO A 1 71 ? -1.700 7.920 12.911 1.00 86.44 71 PRO A N 1
ATOM 536 C CA . PRO A 1 71 ? -2.032 7.745 11.500 1.00 86.44 71 PRO A CA 1
ATOM 537 C C . PRO A 1 71 ? -0.819 7.873 10.581 1.00 86.44 71 PRO A C 1
ATOM 539 O O . PRO A 1 71 ? -0.786 7.274 9.506 1.00 86.44 71 PRO A O 1
ATOM 542 N N . ARG A 1 72 ? 0.197 8.642 10.994 1.00 89.88 72 ARG A N 1
ATOM 543 C CA . ARG A 1 72 ? 1.409 8.854 10.204 1.00 89.88 72 ARG A CA 1
ATOM 544 C C . ARG A 1 72 ? 2.281 7.607 10.192 1.00 89.88 72 ARG A C 1
ATOM 546 O O . ARG A 1 72 ? 2.811 7.265 9.140 1.00 89.88 72 ARG A O 1
ATOM 553 N N . GLN A 1 73 ? 2.399 6.918 11.327 1.00 87.50 73 GLN A N 1
ATOM 554 C CA . GLN A 1 73 ? 3.149 5.661 11.423 1.00 87.50 73 GLN A CA 1
ATOM 555 C C . GLN A 1 73 ? 2.444 4.528 10.669 1.00 87.50 73 GLN A C 1
ATOM 557 O O . GLN A 1 73 ? 3.093 3.774 9.948 1.00 87.50 73 GLN A O 1
ATOM 562 N N . GLN A 1 74 ? 1.113 4.445 10.763 1.00 85.12 74 GLN A N 1
ATOM 563 C CA . GLN A 1 74 ? 0.330 3.464 10.001 1.00 85.12 74 GLN A CA 1
ATOM 564 C C . GLN A 1 74 ? 0.459 3.687 8.488 1.00 85.12 74 GLN A C 1
ATOM 566 O O . GLN A 1 74 ? 0.658 2.734 7.732 1.00 85.12 74 GLN A O 1
ATOM 571 N N . ALA A 1 75 ? 0.382 4.946 8.046 1.00 87.38 75 ALA A N 1
ATOM 572 C CA . ALA A 1 75 ? 0.572 5.306 6.646 1.00 87.38 75 ALA A CA 1
ATOM 573 C C . ALA A 1 75 ? 1.981 4.968 6.146 1.00 87.38 75 ALA A C 1
ATOM 575 O O . ALA A 1 75 ? 2.128 4.437 5.047 1.00 87.38 75 ALA A O 1
ATOM 576 N N . ASP A 1 76 ? 3.007 5.245 6.953 1.00 89.94 76 ASP A N 1
ATOM 577 C CA . ASP A 1 76 ? 4.396 4.936 6.616 1.00 89.94 76 ASP A CA 1
ATOM 578 C C . ASP A 1 76 ? 4.622 3.424 6.457 1.00 89.94 76 ASP A C 1
ATOM 580 O O . ASP A 1 76 ? 5.190 2.984 5.455 1.00 89.94 76 ASP A O 1
ATOM 584 N N . ALA A 1 77 ? 4.084 2.617 7.378 1.00 88.00 77 ALA A N 1
ATOM 585 C CA . ALA A 1 77 ? 4.143 1.160 7.297 1.00 88.00 77 ALA A CA 1
ATOM 586 C C . ALA A 1 77 ? 3.440 0.622 6.039 1.00 88.00 77 ALA A C 1
ATOM 588 O O . ALA A 1 77 ? 4.017 -0.181 5.302 1.00 88.00 77 ALA A O 1
ATOM 589 N N . LEU A 1 78 ? 2.218 1.089 5.751 1.00 85.44 78 LEU A N 1
ATOM 590 C CA . LEU A 1 78 ? 1.482 0.687 4.549 1.00 85.44 78 LEU A CA 1
ATOM 591 C C . LEU A 1 78 ? 2.240 1.070 3.269 1.00 85.44 78 LEU A C 1
ATOM 593 O O . LEU A 1 78 ? 2.339 0.256 2.349 1.00 85.44 78 LEU A O 1
ATOM 597 N N . MET A 1 79 ? 2.820 2.272 3.219 1.00 89.25 79 MET A N 1
ATOM 598 C CA . MET A 1 79 ? 3.594 2.729 2.067 1.00 89.25 79 MET A CA 1
ATOM 599 C C . MET A 1 79 ? 4.807 1.825 1.809 1.00 89.25 79 MET A C 1
ATOM 601 O O . MET A 1 79 ? 5.041 1.426 0.668 1.00 89.25 79 MET A O 1
ATOM 605 N N . HIS A 1 80 ? 5.537 1.429 2.856 1.00 91.25 80 HIS A N 1
ATOM 606 C CA . HIS A 1 80 ? 6.673 0.511 2.728 1.00 91.25 80 HIS A CA 1
ATOM 607 C C . HIS A 1 80 ? 6.258 -0.887 2.266 1.00 91.25 80 HIS A C 1
ATOM 609 O O . HIS A 1 80 ? 6.955 -1.489 1.449 1.00 91.25 80 HIS A O 1
ATOM 615 N N . VAL A 1 81 ? 5.109 -1.392 2.726 1.00 89.69 81 VAL A N 1
ATOM 616 C CA . VAL A 1 81 ? 4.557 -2.660 2.227 1.00 89.69 81 VAL A CA 1
ATOM 617 C C . VAL A 1 81 ? 4.266 -2.560 0.727 1.00 89.69 81 VAL A C 1
ATOM 619 O O . VAL A 1 81 ? 4.718 -3.413 -0.036 1.00 89.69 81 VAL A O 1
ATOM 622 N N . ILE A 1 82 ? 3.575 -1.504 0.280 1.00 89.12 82 ILE A N 1
ATOM 623 C CA . ILE A 1 82 ? 3.254 -1.282 -1.141 1.00 89.12 82 ILE A CA 1
ATOM 624 C C . ILE A 1 82 ? 4.536 -1.180 -1.984 1.00 89.12 82 ILE A C 1
ATOM 626 O O . ILE A 1 82 ? 4.644 -1.832 -3.024 1.00 89.12 82 ILE A O 1
ATOM 630 N N . ILE A 1 83 ? 5.531 -0.416 -1.522 1.00 91.81 83 ILE A N 1
ATOM 631 C CA . ILE A 1 83 ? 6.833 -0.288 -2.194 1.00 91.81 83 ILE A CA 1
ATOM 632 C C . ILE A 1 83 ? 7.547 -1.643 -2.269 1.00 91.81 83 ILE A C 1
ATOM 634 O O . ILE A 1 83 ? 8.121 -1.966 -3.308 1.00 91.81 83 ILE A O 1
ATOM 638 N N . GLY A 1 84 ? 7.484 -2.460 -1.216 1.00 91.19 84 GLY A N 1
ATOM 639 C CA . GLY A 1 84 ? 8.035 -3.815 -1.213 1.00 91.19 84 GLY A CA 1
ATOM 640 C C . GLY A 1 84 ? 7.421 -4.685 -2.310 1.00 91.19 84 GLY A C 1
ATOM 641 O O . GLY A 1 84 ? 8.148 -5.249 -3.126 1.00 91.19 84 GLY A O 1
ATOM 642 N N . PHE A 1 85 ? 6.090 -4.721 -2.409 1.00 90.19 85 PHE A N 1
ATOM 643 C CA . PHE A 1 85 ? 5.400 -5.443 -3.487 1.00 90.19 85 PHE A CA 1
ATOM 644 C C . PHE A 1 85 ? 5.737 -4.904 -4.880 1.00 90.19 85 PHE A C 1
ATOM 646 O O . PHE A 1 85 ? 5.829 -5.676 -5.833 1.00 90.19 85 PHE A O 1
ATOM 653 N N . TYR A 1 86 ? 5.960 -3.597 -5.004 1.00 90.31 86 TYR A N 1
ATOM 654 C CA . TYR A 1 86 ? 6.381 -2.994 -6.260 1.00 90.31 86 TYR A CA 1
ATOM 655 C C . TYR A 1 86 ? 7.810 -3.405 -6.651 1.00 90.31 86 TYR A C 1
ATOM 657 O O . TYR A 1 86 ? 8.041 -3.899 -7.755 1.00 90.31 86 TYR A O 1
ATOM 665 N N . VAL A 1 87 ? 8.793 -3.243 -5.762 1.00 90.81 87 VAL A N 1
ATOM 666 C CA . VAL A 1 87 ? 10.207 -3.530 -6.063 1.00 90.81 87 VAL A CA 1
ATOM 667 C C . VAL A 1 87 ? 10.444 -5.035 -6.226 1.00 90.81 87 VAL A C 1
ATOM 669 O O . VAL A 1 87 ? 11.136 -5.448 -7.164 1.00 90.81 87 VAL A O 1
ATOM 672 N N . THR A 1 88 ? 9.817 -5.860 -5.386 1.00 87.44 88 THR A N 1
ATOM 673 C CA . THR A 1 88 ? 9.927 -7.325 -5.393 1.00 87.44 88 THR A CA 1
ATOM 674 C C . THR A 1 88 ? 8.558 -7.981 -5.620 1.00 87.44 88 THR A C 1
ATOM 676 O O . THR A 1 88 ? 7.939 -8.452 -4.669 1.00 87.44 88 THR A O 1
ATOM 679 N N . PRO A 1 89 ? 8.075 -8.062 -6.876 1.00 81.00 89 PRO A N 1
ATOM 680 C CA . PRO A 1 89 ? 6.739 -8.584 -7.176 1.00 81.00 89 PRO A CA 1
ATOM 681 C C . PRO A 1 89 ? 6.632 -10.114 -7.068 1.00 81.00 89 PRO A C 1
ATOM 683 O O . PRO A 1 89 ? 5.562 -10.670 -7.303 1.00 81.00 89 PRO A O 1
ATOM 686 N N . THR A 1 90 ? 7.721 -10.812 -6.723 1.00 82.94 90 THR A N 1
ATOM 687 C CA . THR A 1 90 ? 7.686 -12.245 -6.418 1.00 82.94 90 THR A CA 1
ATOM 688 C C . THR A 1 90 ? 6.927 -12.455 -5.115 1.00 82.94 90 THR A C 1
ATOM 690 O O . THR A 1 90 ? 7.452 -12.211 -4.030 1.00 82.94 90 THR A O 1
ATOM 693 N N . SER A 1 91 ? 5.690 -12.921 -5.228 1.00 83.69 91 SER A N 1
ATOM 694 C CA . SER A 1 91 ? 4.807 -13.170 -4.098 1.00 83.69 91 SER A CA 1
ATOM 695 C C . SER A 1 91 ? 4.142 -14.538 -4.246 1.00 83.69 91 SER A C 1
ATOM 697 O O . SER A 1 91 ? 3.869 -14.953 -5.373 1.00 83.69 91 SER A O 1
ATOM 699 N N . PRO A 1 92 ? 3.855 -15.244 -3.138 1.00 86.50 92 PRO A N 1
ATOM 700 C CA . PRO A 1 92 ? 2.933 -16.375 -3.171 1.00 86.50 92 PRO A CA 1
ATOM 701 C C . PRO A 1 92 ? 1.500 -15.950 -3.530 1.00 86.50 92 PRO A C 1
ATOM 703 O O . PRO A 1 92 ? 0.712 -16.811 -3.899 1.00 86.50 92 PRO A O 1
ATOM 706 N N . VAL A 1 93 ? 1.172 -14.656 -3.417 1.00 90.00 93 VAL A N 1
ATOM 707 C CA . VAL A 1 93 ? -0.118 -14.087 -3.817 1.00 90.00 93 VAL A CA 1
ATOM 708 C C . VAL A 1 93 ? -0.091 -13.760 -5.304 1.00 90.00 93 VAL A C 1
ATOM 710 O O . VAL A 1 93 ? 0.814 -13.057 -5.770 1.00 90.00 93 VAL A O 1
ATOM 713 N N . ASN A 1 94 ? -1.105 -14.188 -6.050 1.00 91.56 94 ASN A N 1
ATOM 714 C CA . ASN A 1 94 ? -1.285 -13.736 -7.422 1.00 91.56 94 ASN A CA 1
ATOM 715 C C . ASN A 1 94 ? -1.693 -12.256 -7.456 1.00 91.56 94 ASN A C 1
ATOM 717 O O . ASN A 1 94 ? -2.868 -11.907 -7.422 1.00 91.56 94 ASN A O 1
ATOM 721 N N . LEU A 1 95 ? -0.716 -11.360 -7.602 1.00 91.00 95 LEU A N 1
ATOM 722 C CA . LEU A 1 95 ? -0.963 -9.914 -7.654 1.00 91.00 95 LEU A CA 1
ATOM 723 C C . LEU A 1 95 ? -1.796 -9.464 -8.874 1.00 91.00 95 LEU A C 1
ATOM 725 O O . LEU A 1 95 ? -2.104 -8.281 -8.980 1.00 91.00 95 LEU A O 1
ATOM 729 N N . ALA A 1 96 ? -2.073 -10.351 -9.840 1.00 90.62 96 ALA A N 1
ATOM 730 C CA . ALA A 1 96 ? -2.947 -10.071 -10.984 1.00 90.62 96 ALA A CA 1
ATOM 731 C C . ALA A 1 96 ? -4.427 -10.322 -10.672 1.00 90.62 96 ALA A C 1
ATOM 733 O O . ALA A 1 96 ? -5.289 -9.854 -11.412 1.00 90.62 96 ALA A O 1
ATOM 734 N N . ASP A 1 97 ? -4.704 -11.079 -9.613 1.00 94.25 97 ASP A N 1
ATOM 735 C CA . ASP A 1 97 ? -6.045 -11.390 -9.156 1.00 94.25 97 ASP A CA 1
ATOM 736 C C . ASP A 1 97 ? -6.418 -10.422 -8.031 1.00 94.25 97 ASP A C 1
ATOM 738 O O . ASP A 1 97 ? -5.918 -10.504 -6.906 1.00 94.25 97 ASP A O 1
ATOM 742 N N . GLY A 1 98 ? -7.290 -9.465 -8.352 1.00 94.12 98 GLY A N 1
ATOM 743 C CA . GLY A 1 98 ? -7.739 -8.463 -7.391 1.00 94.12 98 GLY A CA 1
ATOM 744 C C . GLY A 1 98 ? -8.426 -9.073 -6.167 1.00 94.12 98 GLY A C 1
ATOM 745 O O . GLY A 1 98 ? -8.298 -8.527 -5.072 1.00 94.12 98 GLY A O 1
ATOM 746 N N . ASP A 1 99 ? -9.106 -10.210 -6.312 1.00 96.25 99 ASP A N 1
ATOM 747 C CA . ASP A 1 99 ? -9.793 -10.862 -5.198 1.00 96.25 99 ASP A CA 1
ATOM 748 C C . ASP A 1 99 ? -8.797 -11.561 -4.271 1.00 96.25 99 ASP A C 1
ATOM 750 O O . ASP A 1 99 ? -8.921 -11.463 -3.047 1.00 96.25 99 ASP A O 1
ATOM 754 N N . GLU A 1 100 ? -7.750 -12.174 -4.827 1.00 96.00 100 GLU A N 1
ATOM 755 C CA . GLU A 1 100 ? -6.658 -12.746 -4.034 1.00 96.00 100 GLU A CA 1
ATOM 756 C C . GLU A 1 100 ? -5.874 -11.657 -3.282 1.00 96.00 100 GLU A C 1
ATOM 758 O O . GLU A 1 100 ? -5.565 -11.807 -2.096 1.00 96.00 100 GLU A O 1
ATOM 763 N N . VAL A 1 101 ? -5.629 -10.513 -3.931 1.00 95.31 101 VAL A N 1
ATOM 764 C CA . VAL A 1 101 ? -4.985 -9.340 -3.319 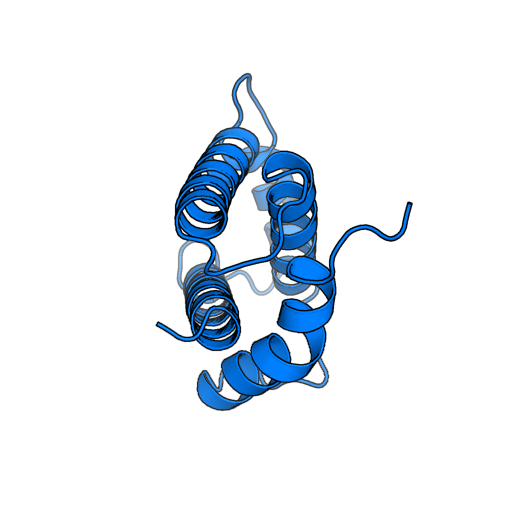1.00 95.31 101 VAL A CA 1
ATOM 765 C C . VAL A 1 101 ? -5.829 -8.770 -2.173 1.00 95.31 101 VAL A C 1
ATOM 767 O O . VAL A 1 101 ? -5.294 -8.514 -1.088 1.00 95.31 101 VAL A O 1
ATOM 770 N N . ARG A 1 102 ? -7.147 -8.616 -2.361 1.00 95.94 102 ARG A N 1
ATOM 771 C CA . ARG A 1 102 ? -8.065 -8.184 -1.290 1.00 95.94 102 ARG A CA 1
ATOM 772 C C . ARG A 1 102 ? -8.097 -9.186 -0.142 1.00 95.94 102 ARG A C 1
ATOM 774 O O . ARG A 1 102 ? -8.028 -8.782 1.020 1.00 95.94 102 ARG A O 1
ATOM 781 N N . ALA A 1 103 ? -8.173 -10.484 -0.441 1.00 95.50 103 ALA A N 1
ATOM 782 C CA . ALA A 1 103 ? -8.183 -11.538 0.570 1.00 95.50 103 ALA A CA 1
ATOM 783 C C . ALA A 1 103 ? -6.889 -11.534 1.398 1.00 95.50 103 ALA A C 1
ATOM 785 O O . ALA A 1 103 ? -6.940 -11.612 2.630 1.00 95.50 103 ALA A O 1
ATOM 786 N N . PHE A 1 104 ? -5.739 -11.372 0.738 1.00 93.94 104 PHE A N 1
ATOM 787 C CA . PHE A 1 104 ? -4.446 -11.213 1.393 1.00 93.94 104 PHE A CA 1
ATOM 788 C C . PHE A 1 104 ? -4.429 -9.986 2.309 1.00 93.94 104 PHE A C 1
ATOM 790 O O . PHE A 1 104 ? -4.112 -10.103 3.496 1.00 93.94 104 PHE A O 1
ATOM 797 N N . ALA A 1 105 ? -4.819 -8.820 1.795 1.00 93.12 105 ALA A N 1
ATOM 798 C CA . ALA A 1 105 ? -4.818 -7.586 2.567 1.00 93.12 105 ALA A CA 1
ATOM 799 C C . ALA A 1 105 ? -5.733 -7.681 3.790 1.00 93.12 105 ALA A C 1
ATOM 801 O O . ALA A 1 105 ? -5.299 -7.393 4.903 1.00 93.12 105 ALA A O 1
ATOM 802 N N . ARG A 1 106 ? -6.956 -8.190 3.616 1.00 92.44 106 ARG A N 1
ATOM 803 C CA . ARG A 1 106 ? -7.924 -8.366 4.704 1.00 92.44 106 ARG A CA 1
ATOM 804 C C . ARG A 1 106 ? -7.409 -9.293 5.802 1.00 92.44 106 ARG A C 1
ATOM 806 O O . ARG A 1 106 ? -7.657 -9.055 6.985 1.00 92.44 106 ARG A O 1
ATOM 813 N N . ARG A 1 107 ? -6.719 -10.370 5.415 1.00 91.44 107 ARG A N 1
ATOM 814 C CA . ARG A 1 107 ? -6.261 -11.410 6.341 1.00 91.44 107 ARG A CA 1
ATOM 815 C C . ARG A 1 107 ? -4.939 -11.078 7.026 1.00 91.44 107 ARG A C 1
ATOM 817 O O . ARG A 1 107 ? -4.776 -11.460 8.181 1.00 91.44 107 ARG A O 1
ATOM 824 N N . TYR A 1 108 ? -4.024 -10.391 6.346 1.00 89.38 108 TYR A N 1
ATOM 825 C CA . TYR A 1 108 ? -2.655 -10.190 6.830 1.00 89.38 108 TYR A CA 1
ATOM 826 C C . TYR A 1 108 ? -2.290 -8.724 7.055 1.00 89.38 108 TYR A C 1
ATOM 828 O O . TYR A 1 108 ? -1.628 -8.424 8.043 1.00 89.38 108 TYR A O 1
ATOM 836 N N . LEU A 1 109 ? -2.744 -7.802 6.205 1.00 87.31 109 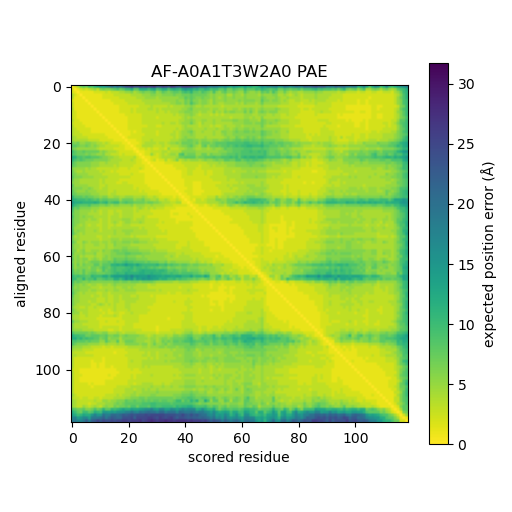LEU A N 1
ATOM 837 C CA . LEU A 1 109 ? -2.400 -6.382 6.337 1.00 87.31 109 LEU A CA 1
ATOM 838 C C . LEU A 1 109 ? -3.341 -5.644 7.285 1.00 87.31 109 LEU A C 1
ATOM 840 O O . LEU A 1 109 ? -2.872 -4.907 8.147 1.00 87.31 109 LEU A O 1
ATOM 844 N N . SER A 1 110 ? -4.654 -5.864 7.185 1.00 86.75 110 SER A N 1
ATOM 845 C CA . SER A 1 110 ? -5.627 -5.194 8.052 1.00 86.75 110 SER A CA 1
ATOM 846 C C . SER A 1 110 ? -5.356 -5.436 9.538 1.00 86.75 110 SER A C 1
ATOM 848 O O . SER A 1 110 ? -5.399 -4.465 10.280 1.00 86.75 110 SER A O 1
ATOM 850 N N . PRO A 1 111 ? -5.024 -6.652 10.019 1.00 82.00 111 PRO A N 1
ATOM 851 C CA . PRO A 1 111 ? -4.670 -6.828 11.422 1.00 82.00 111 PRO A CA 1
ATOM 852 C C . PRO A 1 111 ? -3.421 -6.039 11.819 1.00 82.00 111 PRO A C 1
ATOM 854 O O . PRO A 1 111 ? -3.414 -5.459 12.891 1.00 82.00 111 PRO A O 1
ATOM 857 N N . ILE A 1 112 ? -2.389 -5.967 10.977 1.00 78.06 112 ILE A N 1
ATOM 858 C CA . ILE A 1 112 ? -1.154 -5.227 11.293 1.00 78.06 112 ILE A CA 1
ATOM 859 C C . ILE A 1 112 ? -1.432 -3.723 11.360 1.00 78.06 112 ILE A C 1
ATOM 861 O O . ILE A 1 112 ? -0.994 -3.050 12.286 1.00 78.06 112 ILE A O 1
ATOM 865 N N . LEU A 1 113 ? -2.183 -3.204 10.390 1.00 75.31 113 LEU A N 1
ATOM 866 C CA . LEU A 1 113 ? -2.448 -1.774 10.263 1.00 75.31 113 LEU A CA 1
ATOM 867 C C . LEU A 1 113 ? -3.508 -1.285 11.244 1.00 75.31 113 LEU A C 1
ATOM 869 O O . LEU A 1 113 ? -3.453 -0.137 11.658 1.00 75.31 113 LEU A O 1
ATOM 873 N N . LEU A 1 114 ? -4.478 -2.128 11.596 1.00 77.12 114 LEU A N 1
ATOM 874 C CA . LEU A 1 114 ? -5.606 -1.759 12.450 1.00 77.12 114 LEU A CA 1
ATOM 875 C C . LEU A 1 114 ? -5.469 -2.276 13.882 1.00 77.12 114 LEU A C 1
ATOM 877 O O . LEU A 1 114 ? -6.369 -2.028 14.679 1.00 77.12 114 LEU A O 1
ATOM 881 N N . SER A 1 115 ? -4.411 -3.017 14.227 1.00 70.00 115 SER A N 1
ATOM 882 C CA . SER A 1 115 ? -4.215 -3.413 15.624 1.00 70.00 115 SER A CA 1
ATOM 883 C C . SER A 1 115 ? -3.962 -2.173 16.478 1.00 70.00 115 SER A C 1
ATOM 885 O O . SER A 1 115 ? -3.180 -1.309 16.074 1.00 70.00 115 SER A O 1
ATOM 887 N N . PRO A 1 116 ? -4.602 -2.066 17.655 1.00 60.00 116 PRO A N 1
ATOM 888 C CA . PRO A 1 116 ? -4.238 -1.035 18.611 1.00 60.00 116 PRO A CA 1
ATOM 889 C C . PRO A 1 116 ? -2.768 -1.227 18.990 1.00 60.00 116 PRO A C 1
ATOM 891 O O . PRO A 1 116 ? -2.317 -2.361 19.170 1.00 60.00 116 PRO A O 1
ATOM 894 N N . ALA A 1 117 ? -2.024 -0.127 19.101 1.00 57.44 117 ALA A N 1
ATOM 895 C CA . ALA A 1 117 ? -0.699 -0.180 19.694 1.00 57.44 117 ALA A CA 1
ATOM 896 C C . ALA A 1 117 ? -0.865 -0.707 21.126 1.00 57.44 117 ALA A C 1
ATOM 898 O O . ALA A 1 117 ? -1.525 -0.073 21.947 1.00 57.44 117 ALA A O 1
ATOM 899 N N . THR A 1 118 ? -0.353 -1.902 21.406 1.00 53.38 118 THR A N 1
ATOM 900 C CA . THR A 1 118 ? -0.167 -2.354 22.787 1.00 53.38 118 THR A CA 1
ATOM 901 C C . THR A 1 118 ? 0.871 -1.438 23.426 1.00 53.38 118 THR A C 1
ATOM 903 O O . THR A 1 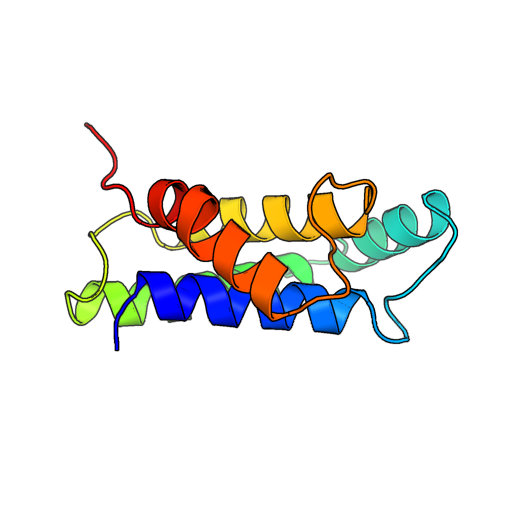118 ? 2.005 -1.406 22.946 1.00 53.38 118 THR A O 1
ATOM 906 N N . GLU A 1 119 ? 0.446 -0.672 24.435 1.00 41.84 119 GLU A N 1
ATOM 907 C CA . GLU A 1 119 ? 1.323 0.092 25.339 1.00 41.84 119 GLU A CA 1
ATOM 908 C C . GLU A 1 119 ? 2.327 -0.808 26.069 1.00 41.84 119 GLU A C 1
ATOM 910 O O . GLU A 1 119 ? 1.957 -1.954 26.428 1.00 41.84 119 GLU A O 1
#